Protein AF-A0A3Q0JL14-F1 (afdb_monomer_lite)

pLDDT: mean 82.89, std 11.31, range [50.0, 92.94]

Structure (mmCIF, N/CA/C/O backbone):
data_AF-A0A3Q0JL14-F1
#
_entry.id   AF-A0A3Q0JL14-F1
#
loop_
_atom_site.group_PDB
_atom_site.id
_atom_site.type_symbol
_atom_site.label_atom_id
_atom_site.label_alt_id
_atom_site.label_comp_id
_atom_site.label_asym_id
_atom_site.label_entity_id
_atom_site.label_seq_id
_atom_site.pdbx_PDB_ins_code
_atom_site.Cartn_x
_atom_site.Cartn_y
_atom_site.Cartn_z
_atom_site.occupancy
_atom_site.B_iso_or_equiv
_atom_site.auth_seq_id
_atom_site.auth_comp_id
_atom_site.auth_asym_id
_atom_site.auth_atom_id
_atom_site.pdbx_PDB_model_num
ATOM 1 N N . THR A 1 1 ? -0.059 9.700 -9.086 1.00 50.00 1 THR A N 1
ATOM 2 C CA . THR A 1 1 ? -1.499 9.661 -8.757 1.00 50.00 1 THR A CA 1
ATOM 3 C C . THR A 1 1 ? -1.690 8.921 -7.457 1.00 50.00 1 THR A C 1
ATOM 5 O O . THR A 1 1 ? -1.375 7.745 -7.414 1.00 50.00 1 THR A O 1
ATOM 8 N N . ARG A 1 2 ? -2.137 9.592 -6.392 1.00 57.75 2 ARG A N 1
ATOM 9 C CA . ARG A 1 2 ? -2.475 8.927 -5.124 1.00 57.75 2 ARG A CA 1
ATOM 10 C C . ARG A 1 2 ? -3.916 8.434 -5.230 1.00 57.75 2 ARG A C 1
ATOM 12 O O . ARG A 1 2 ? -4.812 9.262 -5.375 1.00 57.75 2 ARG A O 1
ATOM 19 N N . VAL A 1 3 ? -4.131 7.122 -5.241 1.00 58.97 3 VAL A N 1
ATOM 20 C CA . VAL A 1 3 ? -5.484 6.549 -5.210 1.00 58.97 3 VAL A CA 1
ATOM 21 C C . VAL A 1 3 ? -5.890 6.451 -3.751 1.00 58.97 3 VAL A C 1
ATOM 23 O O . VAL A 1 3 ? -5.186 5.814 -2.977 1.00 58.97 3 VAL A O 1
ATOM 26 N N . ASN A 1 4 ? -6.987 7.106 -3.373 1.00 61.47 4 ASN A N 1
ATOM 27 C CA . ASN A 1 4 ? -7.484 7.119 -2.000 1.00 61.47 4 ASN A CA 1
ATOM 28 C C . ASN A 1 4 ? -8.806 6.356 -1.945 1.00 61.47 4 ASN A C 1
ATOM 30 O O . ASN A 1 4 ? -9.731 6.695 -2.685 1.00 61.47 4 ASN A O 1
ATOM 34 N N . LEU A 1 5 ? -8.909 5.376 -1.049 1.00 67.06 5 LEU A N 1
ATOM 35 C CA . LEU A 1 5 ? -10.165 4.688 -0.765 1.00 67.06 5 LEU A CA 1
ATOM 36 C C . LEU A 1 5 ? -10.518 4.827 0.716 1.00 67.06 5 LEU A C 1
ATOM 38 O O . LEU A 1 5 ? -9.669 4.690 1.600 1.00 67.06 5 LEU A O 1
ATOM 42 N N . THR A 1 6 ? -11.787 5.123 0.980 1.00 63.75 6 THR A N 1
ATOM 43 C CA . THR A 1 6 ? -12.328 5.353 2.319 1.00 63.75 6 THR A CA 1
ATOM 44 C C . THR A 1 6 ? -13.407 4.325 2.634 1.00 63.75 6 THR A C 1
ATOM 46 O O . THR A 1 6 ? -14.242 4.003 1.791 1.00 63.75 6 THR A O 1
ATOM 49 N N . LEU A 1 7 ? -13.395 3.798 3.861 1.00 65.25 7 LEU A N 1
ATOM 50 C CA . LEU A 1 7 ? -14.427 2.872 4.330 1.00 65.25 7 LEU A CA 1
ATOM 51 C C . LEU A 1 7 ? -15.612 3.627 4.961 1.00 65.25 7 LEU A C 1
ATOM 53 O O . LEU A 1 7 ? -15.383 4.540 5.765 1.00 65.25 7 LEU A O 1
ATOM 57 N N . PRO A 1 8 ? -16.871 3.249 4.659 1.00 57.62 8 PRO A N 1
ATOM 58 C CA . PRO A 1 8 ? -18.036 3.778 5.353 1.00 57.62 8 PRO A CA 1
ATOM 59 C C . PRO A 1 8 ? -18.066 3.324 6.828 1.00 57.62 8 PRO A C 1
ATOM 61 O O . PRO A 1 8 ? -17.564 2.250 7.169 1.00 57.62 8 PRO A O 1
ATOM 64 N N . PRO A 1 9 ? -18.650 4.132 7.729 1.00 54.00 9 PRO A N 1
ATOM 65 C CA . PRO A 1 9 ? -18.663 3.861 9.160 1.00 54.00 9 PRO A CA 1
ATOM 66 C C . PRO A 1 9 ? -19.727 2.814 9.510 1.00 54.00 9 PRO A C 1
ATOM 68 O O . PRO A 1 9 ? -20.866 3.163 9.797 1.00 54.00 9 PRO A O 1
ATOM 71 N N . SER A 1 10 ? -19.373 1.531 9.534 1.00 61.09 10 SER A N 1
ATOM 72 C CA . SER A 1 10 ? -20.240 0.503 10.135 1.00 61.09 10 SER A CA 1
ATOM 73 C C . SER A 1 10 ? -19.945 0.266 11.623 1.00 61.09 10 SER A C 1
ATOM 75 O O . SER A 1 10 ? -20.773 -0.308 12.321 1.00 61.09 10 SER A O 1
ATOM 77 N N . SER A 1 11 ? -18.789 0.707 12.140 1.00 58.00 11 SER A N 1
ATOM 78 C CA . SER A 1 11 ? -18.347 0.370 13.508 1.00 58.00 11 SER A CA 1
ATOM 79 C C . SER A 1 11 ? -17.370 1.382 14.132 1.00 58.00 11 SER A C 1
ATOM 81 O O . SER A 1 11 ? -16.382 1.001 14.754 1.00 58.00 11 SER A O 1
ATOM 83 N N . GLY A 1 12 ? -17.615 2.684 13.951 1.00 59.72 12 GLY A N 1
ATOM 84 C CA . GLY A 1 12 ? -16.929 3.770 14.678 1.00 59.72 12 GLY A CA 1
ATOM 85 C C . GLY A 1 12 ? -15.506 4.119 14.215 1.00 59.72 12 GLY A C 1
ATOM 86 O O . GLY A 1 12 ? -15.140 5.291 14.224 1.00 59.72 12 GLY A O 1
ATOM 87 N N . THR A 1 13 ? -14.721 3.155 13.735 1.00 61.91 13 THR A N 1
ATOM 88 C CA . THR A 1 13 ? -13.369 3.409 13.212 1.00 61.91 13 THR A CA 1
ATOM 89 C C . THR A 1 13 ? -13.393 3.517 11.693 1.00 61.91 13 THR A C 1
ATOM 91 O O . THR A 1 13 ? -13.733 2.562 10.996 1.00 61.91 13 THR A O 1
ATOM 94 N N . ARG A 1 14 ? -13.018 4.686 11.169 1.00 78.94 14 ARG A N 1
ATOM 95 C CA . ARG A 1 14 ? -12.873 4.916 9.730 1.00 78.94 14 ARG A CA 1
ATOM 96 C C . ARG A 1 14 ? -11.392 4.889 9.372 1.00 78.94 14 ARG A C 1
ATOM 98 O O . ARG A 1 14 ? -10.606 5.597 9.996 1.00 78.94 14 ARG A O 1
ATOM 105 N N . TRP A 1 15 ? -11.036 4.101 8.368 1.00 84.38 15 TRP A N 1
ATOM 106 C CA . TRP A 1 15 ? -9.674 4.003 7.848 1.00 84.38 15 TRP A CA 1
ATOM 107 C C . TRP A 1 15 ? -9.620 4.585 6.439 1.00 84.38 15 TRP A C 1
ATOM 109 O O . TRP A 1 15 ? -10.556 4.424 5.650 1.00 84.38 15 TRP A O 1
ATOM 119 N N . LEU A 1 16 ? -8.518 5.258 6.139 1.00 87.44 16 LEU A N 1
ATOM 120 C CA . LEU A 1 16 ? -8.175 5.744 4.815 1.00 87.44 16 LEU A CA 1
ATOM 121 C C . LEU A 1 16 ? -6.978 4.942 4.324 1.00 87.44 16 LEU A C 1
ATOM 123 O O . LEU A 1 16 ? -5.983 4.826 5.038 1.00 87.44 16 LEU A O 1
ATOM 127 N N . PHE A 1 17 ? -7.099 4.383 3.125 1.00 89.06 17 PHE A N 1
ATOM 128 C CA . PHE A 1 17 ? -6.054 3.602 2.476 1.00 89.06 17 PHE A CA 1
ATOM 129 C C . PHE A 1 17 ? -5.610 4.313 1.207 1.00 89.06 17 PHE A C 1
ATOM 131 O O . PHE A 1 17 ? -6.442 4.884 0.495 1.00 89.06 17 PHE A O 1
ATOM 138 N N . TRP A 1 18 ? -4.311 4.274 0.922 1.00 89.38 18 TRP A N 1
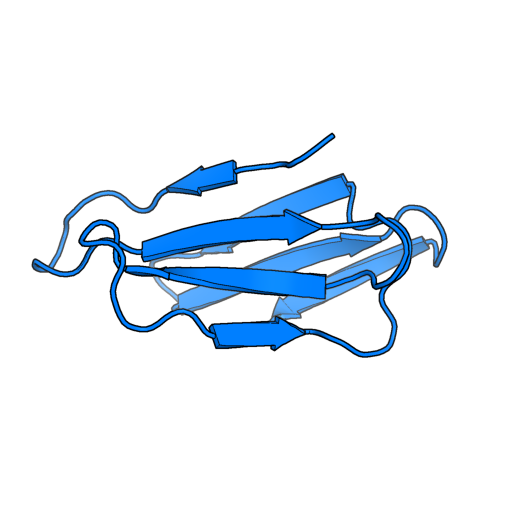ATOM 139 C CA . TRP A 1 18 ? -3.780 4.850 -0.305 1.00 89.38 18 TRP A CA 1
ATOM 140 C C . TRP A 1 18 ? -2.577 4.099 -0.847 1.00 89.38 18 TRP A C 1
ATOM 142 O O . TRP A 1 18 ? -1.859 3.409 -0.119 1.00 89.38 18 TRP A O 1
ATOM 152 N N . THR A 1 19 ? -2.357 4.288 -2.145 1.00 89.31 19 THR A N 1
ATOM 153 C CA . THR A 1 19 ? -1.149 3.864 -2.843 1.00 89.31 19 THR A CA 1
ATOM 154 C C . THR A 1 19 ? -0.205 5.055 -3.018 1.00 89.31 19 THR A C 1
ATOM 156 O O . THR A 1 19 ? -0.605 6.150 -3.429 1.00 89.31 19 THR A O 1
ATOM 159 N N . ASP A 1 20 ? 1.065 4.853 -2.685 1.00 88.25 20 ASP A N 1
ATOM 160 C CA . ASP A 1 20 ? 2.167 5.761 -2.987 1.00 88.25 20 ASP A CA 1
ATOM 161 C C . ASP A 1 20 ? 3.122 5.016 -3.918 1.00 88.25 20 ASP A C 1
ATOM 163 O O . ASP A 1 20 ? 3.506 3.887 -3.635 1.00 88.25 20 ASP A O 1
ATOM 167 N N . TRP A 1 21 ? 3.461 5.619 -5.050 1.00 82.00 21 TRP A N 1
ATOM 168 C CA . TRP A 1 21 ? 4.367 5.051 -6.051 1.00 82.00 21 TRP A CA 1
ATOM 169 C C . TRP A 1 21 ? 5.482 6.030 -6.427 1.00 82.00 21 TRP A C 1
ATOM 171 O O . TRP A 1 21 ? 6.031 5.961 -7.522 1.00 82.00 21 TRP A O 1
ATOM 181 N N . GLY A 1 22 ? 5.794 6.973 -5.528 1.00 83.25 22 GLY A N 1
ATOM 182 C CA . GLY A 1 22 ? 6.979 7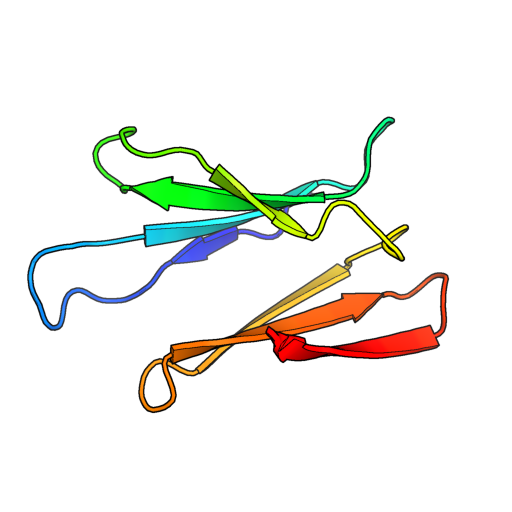.827 -5.636 1.00 83.25 22 GLY A CA 1
ATOM 183 C C . GLY A 1 22 ? 8.286 7.045 -5.437 1.00 83.25 22 GLY A C 1
ATOM 184 O O . GLY A 1 22 ? 8.376 5.867 -5.762 1.00 83.25 22 GLY A O 1
ATOM 185 N N . GLU A 1 23 ? 9.309 7.682 -4.860 1.00 82.38 23 GLU A N 1
ATOM 186 C CA . GLU A 1 23 ? 10.625 7.047 -4.643 1.00 82.38 23 GLU A CA 1
ATOM 187 C C . GLU A 1 23 ? 10.565 5.739 -3.842 1.00 82.38 23 GLU A C 1
ATOM 189 O O . GLU A 1 23 ? 11.387 4.851 -4.051 1.00 82.38 23 GLU A O 1
ATOM 194 N N . ASN A 1 24 ? 9.590 5.606 -2.938 1.00 87.31 24 ASN A N 1
ATOM 195 C CA . ASN A 1 24 ? 9.434 4.426 -2.100 1.00 87.31 24 ASN A CA 1
ATOM 196 C C . ASN A 1 24 ? 8.002 3.876 -2.201 1.00 87.31 24 ASN A C 1
ATOM 198 O O . ASN A 1 24 ? 7.165 4.237 -1.362 1.00 87.31 24 ASN A O 1
ATOM 202 N N . PRO A 1 25 ? 7.708 3.022 -3.198 1.00 89.81 25 PRO A N 1
ATOM 203 C CA . PRO A 1 25 ? 6.362 2.527 -3.440 1.00 89.81 25 PRO A CA 1
ATOM 204 C C . PRO A 1 25 ? 5.831 1.731 -2.244 1.00 89.81 25 PRO A C 1
ATOM 206 O O . PRO A 1 25 ? 6.539 0.913 -1.653 1.00 89.81 25 PRO A O 1
ATOM 209 N N . ARG A 1 26 ? 4.589 2.007 -1.844 1.00 91.56 26 ARG A N 1
ATOM 210 C CA . ARG A 1 26 ? 3.943 1.407 -0.672 1.00 91.56 26 ARG A CA 1
ATOM 211 C C . ARG A 1 26 ? 2.429 1.570 -0.698 1.00 91.56 26 ARG A C 1
ATOM 213 O O . ARG A 1 26 ? 1.895 2.509 -1.285 1.00 91.56 26 ARG A O 1
ATOM 220 N N . ILE A 1 27 ? 1.749 0.679 0.013 1.00 91.25 27 ILE A N 1
ATOM 221 C CA . ILE A 1 27 ? 0.347 0.843 0.405 1.00 91.25 27 ILE A CA 1
ATOM 222 C C . ILE A 1 27 ? 0.314 1.143 1.892 1.00 91.25 27 ILE A C 1
ATOM 224 O O . ILE A 1 27 ? 0.920 0.436 2.701 1.00 91.25 27 ILE A O 1
ATOM 228 N N . GLU A 1 28 ? -0.403 2.194 2.258 1.00 91.81 28 GLU A N 1
ATOM 229 C CA . GLU A 1 28 ? -0.508 2.659 3.633 1.00 91.81 28 GLU A CA 1
ATOM 230 C C . GLU A 1 28 ? -1.969 2.791 4.052 1.00 91.81 28 GLU A C 1
ATOM 232 O O . GLU A 1 28 ? -2.871 2.937 3.222 1.00 91.81 28 GLU A O 1
ATOM 237 N N . ARG A 1 29 ? -2.186 2.762 5.369 1.00 90.69 29 ARG A N 1
ATOM 238 C CA . ARG A 1 29 ? -3.450 3.147 5.991 1.00 90.69 29 ARG A CA 1
ATOM 239 C C . ARG A 1 29 ? -3.229 4.179 7.082 1.00 90.69 29 ARG A C 1
ATOM 241 O O . ARG A 1 29 ? -2.156 4.236 7.681 1.00 90.69 29 ARG A O 1
ATOM 248 N N . ILE A 1 30 ? -4.275 4.928 7.388 1.00 90.62 30 ILE A N 1
ATOM 249 C CA . ILE A 1 30 ? -4.351 5.827 8.538 1.00 90.62 30 ILE A CA 1
ATOM 250 C C . ILE A 1 30 ? -5.787 5.859 9.051 1.00 90.62 30 ILE A C 1
ATOM 252 O O . ILE A 1 30 ? -6.730 5.671 8.276 1.00 90.62 30 ILE A O 1
ATOM 256 N N . GLY A 1 31 ? -5.973 6.069 10.349 1.00 88.56 31 GLY A N 1
ATOM 257 C CA . GLY A 1 31 ? -7.281 6.419 10.881 1.00 88.56 31 GLY A CA 1
ATOM 258 C C . GLY A 1 31 ? -7.734 7.760 10.300 1.00 88.56 31 GLY A C 1
ATOM 259 O O . GLY A 1 31 ? -6.923 8.650 10.049 1.00 88.56 31 GLY A O 1
ATOM 260 N N . MET A 1 32 ? -9.031 7.936 10.053 1.00 84.12 32 MET A N 1
ATOM 261 C CA . MET A 1 32 ? -9.566 9.229 9.593 1.00 84.12 32 MET A CA 1
ATOM 262 C C . MET A 1 32 ? -9.428 10.352 10.631 1.00 84.12 32 MET A C 1
ATOM 264 O O . MET A 1 32 ? -9.613 11.517 10.298 1.00 84.12 32 MET A O 1
ATOM 268 N N . ASP A 1 33 ? -9.123 10.009 11.877 1.00 84.81 33 ASP A N 1
ATOM 269 C CA . ASP A 1 33 ? -8.700 10.927 12.937 1.00 84.81 33 ASP A CA 1
ATOM 270 C C . ASP A 1 33 ? -7.225 11.364 12.795 1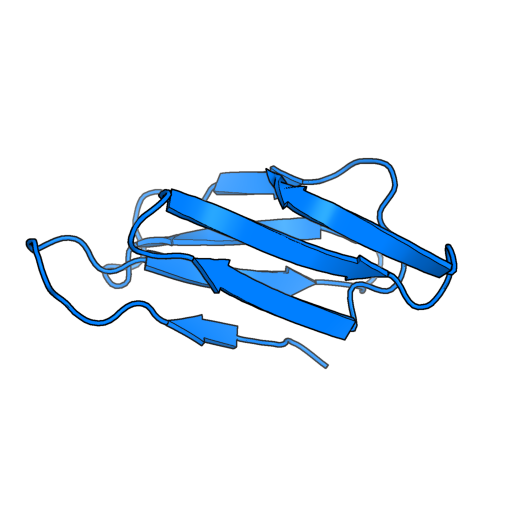.00 84.81 33 ASP A C 1
ATOM 272 O O . ASP A 1 33 ? -6.736 12.155 13.596 1.00 84.81 33 ASP A O 1
ATOM 276 N N . GLY A 1 34 ? -6.509 10.851 11.789 1.00 86.19 34 GLY A N 1
ATOM 277 C CA . GLY A 1 34 ? -5.084 11.08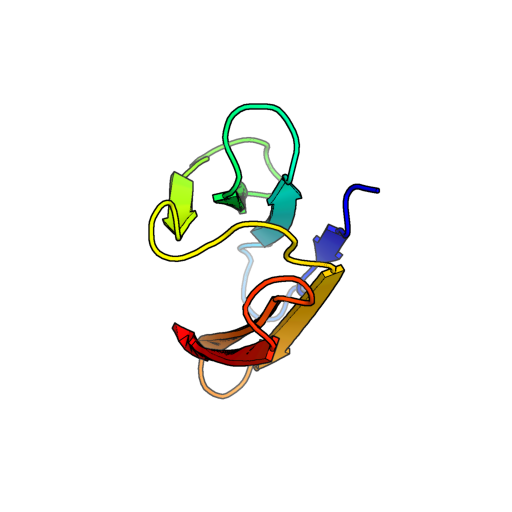3 11.567 1.00 86.19 34 GLY A CA 1
ATOM 278 C C . GLY A 1 34 ? -4.171 10.211 12.433 1.00 86.19 34 GLY A C 1
ATOM 279 O O . GLY A 1 34 ? -2.950 10.356 12.359 1.00 86.19 34 GLY A O 1
ATOM 280 N N . SER A 1 35 ? -4.723 9.306 13.246 1.00 87.69 35 SER A N 1
ATOM 281 C CA . SER A 1 35 ? -3.945 8.423 14.115 1.00 87.69 35 SER A CA 1
ATOM 282 C C . SER A 1 35 ? -3.604 7.097 13.424 1.00 87.69 35 SER A C 1
ATOM 284 O O . SER A 1 35 ? -4.112 6.777 12.349 1.00 87.69 35 SER A O 1
ATOM 286 N N . ASN A 1 36 ? -2.727 6.296 14.040 1.00 89.31 36 ASN A N 1
ATOM 287 C CA . ASN A 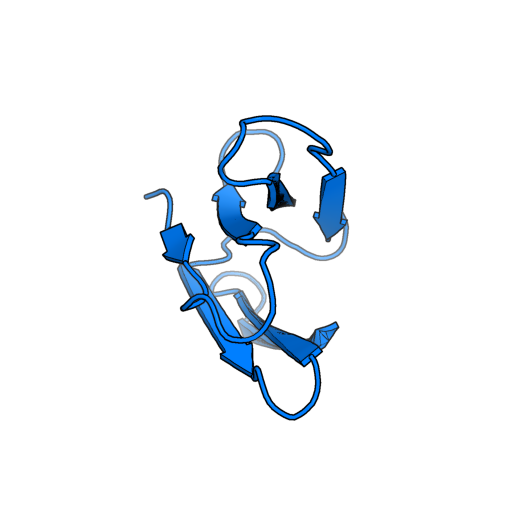1 36 ? -2.451 4.914 13.622 1.00 89.31 36 ASN A CA 1
ATOM 288 C C . ASN A 1 36 ? -2.043 4.752 12.144 1.00 89.31 36 ASN A C 1
ATOM 290 O O . ASN A 1 36 ? -2.454 3.799 11.476 1.00 89.31 36 ASN A O 1
ATOM 294 N N . ARG A 1 37 ? -1.222 5.674 11.620 1.00 91.94 37 ARG A N 1
ATOM 295 C CA . ARG A 1 37 ? -0.616 5.500 10.295 1.00 91.94 37 ARG A CA 1
ATOM 296 C C . ARG A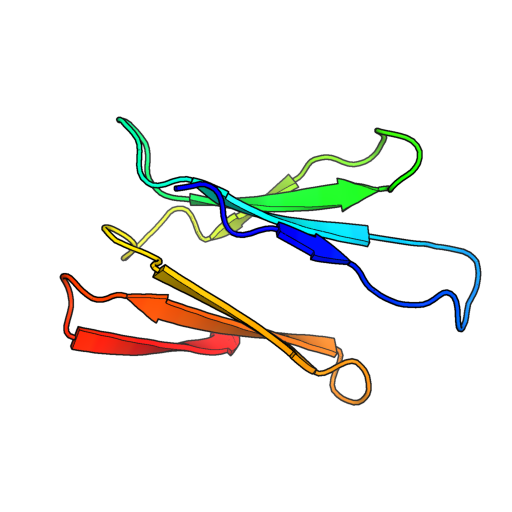 1 37 ? 0.272 4.258 10.298 1.00 91.94 37 ARG A C 1
ATOM 298 O O . ARG A 1 37 ? 1.163 4.139 11.134 1.00 91.94 37 ARG A O 1
ATOM 305 N N . SER A 1 38 ? 0.062 3.362 9.343 1.00 92.69 38 SER A N 1
ATOM 306 C CA . SER A 1 38 ? 0.872 2.153 9.202 1.00 92.69 38 SER A CA 1
ATOM 307 C C . SER A 1 38 ? 1.037 1.752 7.743 1.00 92.69 38 SER A C 1
ATOM 309 O O . SER A 1 38 ? 0.089 1.828 6.958 1.00 92.69 38 SER A O 1
ATOM 311 N N . THR A 1 39 ? 2.221 1.254 7.398 1.00 92.94 39 THR A N 1
ATOM 312 C CA . THR A 1 39 ? 2.483 0.631 6.099 1.00 92.94 39 THR A CA 1
ATOM 313 C C . THR A 1 39 ? 1.927 -0.789 6.085 1.00 92.94 39 THR A C 1
ATOM 315 O O . THR A 1 39 ? 2.203 -1.569 6.991 1.00 92.94 39 THR A O 1
ATOM 318 N N . ILE A 1 40 ? 1.126 -1.101 5.069 1.00 91.81 40 ILE A N 1
ATOM 319 C CA . ILE A 1 40 ? 0.521 -2.422 4.866 1.00 91.81 40 ILE A CA 1
ATOM 320 C C . ILE A 1 40 ? 1.418 -3.258 3.953 1.00 91.81 40 ILE A C 1
ATOM 322 O O . ILE A 1 40 ? 1.729 -4.401 4.267 1.00 91.81 40 ILE A O 1
ATOM 326 N N . ILE A 1 41 ? 1.875 -2.659 2.848 1.00 91.19 41 ILE A N 1
ATOM 327 C CA . ILE A 1 41 ? 2.745 -3.307 1.862 1.00 91.19 41 ILE A CA 1
ATOM 328 C C . ILE A 1 41 ? 3.883 -2.356 1.514 1.00 91.19 41 ILE A C 1
ATOM 330 O O . ILE A 1 41 ? 3.649 -1.203 1.157 1.00 91.19 41 ILE A O 1
ATOM 334 N N . SER A 1 42 ? 5.111 -2.855 1.607 1.00 90.81 42 SER A N 1
ATOM 335 C CA . SER A 1 42 ? 6.343 -2.157 1.213 1.00 90.81 42 SER A CA 1
ATOM 336 C C . SER A 1 42 ? 7.268 -3.020 0.351 1.00 90.81 42 SER A C 1
ATOM 338 O O . SER A 1 42 ? 8.370 -2.598 0.013 1.00 90.81 42 SER A O 1
ATOM 340 N N . THR A 1 43 ? 6.848 -4.241 0.012 1.00 89.19 43 THR A N 1
ATOM 341 C CA . THR A 1 43 ? 7.640 -5.191 -0.776 1.00 89.19 43 THR A CA 1
ATOM 342 C C . THR A 1 43 ? 6.847 -5.639 -1.993 1.00 89.19 43 THR A C 1
ATOM 344 O O . THR A 1 43 ? 5.619 -5.638 -1.956 1.00 89.19 43 THR A O 1
ATOM 347 N N . LYS A 1 44 ? 7.552 -6.006 -3.072 1.00 87.88 44 LYS A N 1
ATOM 348 C CA . LYS A 1 44 ? 6.950 -6.442 -4.348 1.00 87.88 44 LYS A CA 1
ATOM 349 C C . LYS A 1 44 ? 5.900 -5.463 -4.895 1.00 87.88 44 LYS A C 1
ATOM 351 O O . LYS A 1 44 ? 4.878 -5.874 -5.425 1.00 87.88 44 LYS A O 1
ATOM 356 N N . ILE A 1 45 ? 6.166 -4.168 -4.763 1.00 89.31 45 ILE A N 1
ATOM 357 C CA . ILE A 1 45 ? 5.271 -3.097 -5.194 1.00 89.31 45 ILE A CA 1
ATOM 358 C C . ILE A 1 45 ? 6.080 -2.042 -5.946 1.00 89.31 45 ILE A C 1
ATOM 360 O O . ILE A 1 45 ? 7.168 -1.669 -5.514 1.00 89.31 45 ILE A O 1
ATOM 364 N N . TYR A 1 46 ? 5.568 -1.600 -7.088 1.00 89.31 46 TYR A N 1
ATOM 365 C CA . TYR A 1 46 ? 6.191 -0.627 -7.980 1.00 89.31 46 TYR A CA 1
ATOM 366 C C . TYR A 1 46 ? 5.174 0.415 -8.428 1.00 89.31 46 TYR A C 1
ATOM 368 O O . TYR A 1 46 ? 5.301 1.575 -8.042 1.00 89.31 46 TYR A O 1
ATOM 376 N N . TRP A 1 47 ? 4.159 0.015 -9.202 1.00 89.12 47 TRP A N 1
ATOM 377 C CA . TRP A 1 47 ? 3.121 0.911 -9.732 1.00 89.12 47 TRP A CA 1
ATOM 378 C C . TRP A 1 47 ? 1.715 0.455 -9.318 1.00 89.12 47 TRP A C 1
ATOM 380 O O . TRP A 1 47 ? 0.927 0.019 -10.165 1.00 89.12 47 TRP A O 1
ATOM 390 N N . PRO A 1 48 ? 1.380 0.560 -8.020 1.00 83.12 48 PRO A N 1
ATOM 391 C CA . PRO A 1 48 ? 0.054 0.266 -7.493 1.00 83.12 48 PRO A CA 1
ATOM 392 C C . PRO A 1 48 ? -0.975 1.309 -7.955 1.00 83.12 48 PRO A C 1
ATOM 394 O O . PRO A 1 48 ? -1.223 2.326 -7.297 1.00 83.12 48 PRO A O 1
ATOM 397 N N . ASN A 1 49 ? -1.577 1.052 -9.113 1.00 85.62 49 ASN A N 1
ATOM 398 C CA . ASN A 1 49 ? -2.559 1.936 -9.742 1.00 85.62 49 ASN A CA 1
ATOM 399 C C . ASN A 1 49 ? -4.002 1.579 -9.368 1.00 85.62 49 ASN A C 1
ATOM 401 O O . ASN A 1 49 ? -4.878 2.438 -9.442 1.00 85.62 49 ASN A O 1
ATOM 405 N N . GLY A 1 50 ? -4.257 0.330 -8.972 1.00 86.25 50 GLY A N 1
ATOM 406 C CA . GLY A 1 50 ? -5.565 -0.129 -8.509 1.00 86.25 50 GLY A CA 1
ATOM 407 C C . GLY A 1 50 ? -5.546 -0.432 -7.016 1.00 86.25 50 GLY A C 1
ATOM 408 O O . GLY A 1 50 ? -4.633 -1.105 -6.544 1.00 86.25 50 GLY A O 1
ATOM 409 N N . LEU A 1 51 ? -6.561 0.038 -6.289 1.00 88.81 51 LEU A N 1
ATOM 410 C CA . LEU A 1 51 ? -6.783 -0.271 -4.877 1.00 88.81 51 LEU A CA 1
ATOM 411 C C . LEU A 1 51 ? -8.287 -0.417 -4.624 1.00 88.81 51 LEU A C 1
ATOM 413 O O . LEU A 1 51 ? -9.054 0.496 -4.930 1.00 88.81 51 LEU A O 1
ATOM 417 N N . THR A 1 52 ? -8.706 -1.542 -4.052 1.00 87.44 52 THR A N 1
ATOM 418 C CA . THR A 1 52 ? -10.081 -1.751 -3.587 1.00 87.44 52 THR A CA 1
ATOM 419 C C . THR A 1 52 ? -10.101 -2.498 -2.256 1.00 87.44 52 THR A C 1
ATOM 421 O O . THR A 1 52 ? -9.133 -3.162 -1.885 1.00 87.44 52 THR A O 1
ATOM 424 N N . LEU A 1 53 ? -11.188 -2.354 -1.504 1.00 86.25 53 LEU A N 1
ATOM 425 C CA . LEU A 1 53 ? -11.344 -2.923 -0.168 1.00 86.25 53 LEU A CA 1
ATOM 426 C C . LEU A 1 53 ? -12.577 -3.819 -0.140 1.00 86.25 53 LEU A C 1
ATOM 428 O O . LEU A 1 53 ? -13.665 -3.392 -0.522 1.00 86.25 53 LEU A O 1
ATOM 432 N N . ASP A 1 54 ? -12.413 -5.031 0.380 1.00 86.00 54 ASP A N 1
ATOM 433 C CA . ASP A 1 54 ? -13.526 -5.890 0.763 1.00 86.00 54 ASP A CA 1
ATOM 434 C C . ASP A 1 54 ? -13.782 -5.735 2.264 1.00 86.00 54 ASP A C 1
ATOM 436 O O . ASP A 1 54 ? -13.001 -6.167 3.114 1.00 86.00 54 ASP A O 1
ATOM 440 N N . ILE A 1 55 ? -14.902 -5.093 2.590 1.00 79.69 55 ILE A N 1
ATOM 441 C CA . ILE A 1 55 ? -15.302 -4.784 3.966 1.00 79.69 55 ILE A CA 1
ATOM 442 C C . ILE A 1 55 ? -15.757 -6.044 4.703 1.00 79.69 55 ILE A C 1
ATOM 444 O O . ILE A 1 55 ? -15.508 -6.178 5.902 1.00 79.69 55 ILE A O 1
ATOM 448 N N . ALA A 1 56 ? -16.413 -6.968 3.998 1.00 82.69 56 ALA A N 1
ATOM 449 C CA . ALA A 1 56 ? -16.969 -8.174 4.595 1.00 82.69 56 ALA A CA 1
ATOM 450 C C . ALA A 1 56 ? -15.852 -9.126 5.029 1.00 82.69 56 ALA A C 1
ATOM 452 O O . ALA A 1 56 ? -15.893 -9.664 6.136 1.00 82.69 56 ALA A O 1
ATOM 453 N N . THR A 1 57 ? -14.827 -9.284 4.189 1.00 84.06 57 THR A N 1
ATOM 454 C CA . THR A 1 57 ? -13.682 -10.159 4.484 1.00 84.06 57 THR A CA 1
ATOM 455 C C . THR A 1 57 ? -12.481 -9.425 5.080 1.00 84.06 57 THR A C 1
ATOM 457 O O . THR A 1 57 ? -11.515 -10.073 5.480 1.00 84.06 57 THR A O 1
ATOM 460 N N . ARG A 1 58 ? -12.556 -8.090 5.209 1.00 84.12 58 ARG A N 1
ATOM 461 C CA . ARG A 1 58 ? -11.489 -7.205 5.714 1.00 84.12 58 ARG A CA 1
ATOM 462 C C . ARG A 1 58 ? -10.182 -7.337 4.927 1.00 84.12 58 ARG A C 1
ATOM 464 O O . ARG A 1 58 ? -9.108 -7.335 5.525 1.00 84.12 58 ARG A O 1
ATOM 471 N N . ARG A 1 59 ? -10.286 -7.441 3.602 1.00 86.81 59 ARG A N 1
ATOM 472 C CA . ARG A 1 59 ? -9.141 -7.599 2.695 1.00 86.81 59 ARG A CA 1
ATOM 473 C C . ARG A 1 59 ? -8.892 -6.350 1.873 1.00 86.81 59 ARG A C 1
ATOM 475 O O . ARG A 1 59 ? -9.831 -5.676 1.443 1.00 86.81 59 ARG A O 1
ATOM 482 N N . VAL A 1 60 ? -7.621 -6.074 1.621 1.00 88.56 60 VAL A N 1
ATOM 483 C CA . VAL A 1 60 ? -7.181 -5.039 0.686 1.00 88.56 60 VAL A CA 1
ATOM 484 C C . VAL A 1 60 ? -6.720 -5.721 -0.589 1.00 88.56 60 VAL A C 1
ATOM 486 O O . VAL A 1 60 ? -5.840 -6.571 -0.538 1.00 88.56 60 VAL A O 1
ATOM 489 N N . TYR A 1 61 ? -7.291 -5.336 -1.723 1.00 90.44 61 TYR A N 1
ATOM 490 C CA . TYR A 1 61 ? -6.882 -5.802 -3.044 1.00 90.44 61 TYR A CA 1
ATOM 491 C C . TYR A 1 61 ? -6.168 -4.675 -3.776 1.00 90.44 61 TYR A C 1
ATOM 493 O O . TYR A 1 61 ? -6.632 -3.530 -3.771 1.00 90.44 61 TYR A O 1
ATOM 501 N N . PHE A 1 62 ? -5.066 -4.997 -4.441 1.00 90.44 62 PHE A N 1
ATOM 502 C CA . PHE A 1 62 ? -4.310 -4.024 -5.215 1.00 90.44 62 PHE A CA 1
ATOM 503 C C . PHE A 1 62 ? -3.807 -4.624 -6.523 1.00 90.44 62 PHE A C 1
ATOM 505 O O . PHE A 1 62 ? -3.602 -5.831 -6.636 1.00 90.44 62 PHE A O 1
ATOM 512 N N . ALA A 1 63 ? -3.629 -3.757 -7.515 1.00 90.62 63 ALA A N 1
ATOM 513 C CA . ALA A 1 63 ? -3.117 -4.119 -8.829 1.00 90.62 63 ALA A CA 1
ATOM 514 C C . ALA A 1 63 ? -1.851 -3.317 -9.127 1.00 90.62 63 ALA A C 1
ATOM 516 O O . ALA A 1 63 ? -1.872 -2.080 -9.066 1.00 90.62 63 ALA A O 1
ATOM 517 N N . ASP A 1 64 ? -0.772 -4.021 -9.466 1.00 89.94 64 ASP A N 1
ATOM 518 C CA . ASP A 1 64 ? 0.501 -3.422 -9.852 1.00 89.94 64 ASP A CA 1
ATOM 519 C C . ASP A 1 64 ? 0.674 -3.476 -11.373 1.00 89.94 64 ASP A C 1
ATOM 521 O O . ASP A 1 64 ? 0.822 -4.545 -11.963 1.00 89.94 64 ASP A O 1
ATOM 525 N N . SER A 1 65 ? 0.669 -2.312 -12.024 1.00 86.81 65 SER A N 1
ATOM 526 C CA . SER A 1 65 ? 0.777 -2.241 -13.488 1.00 86.81 65 SER A CA 1
ATOM 527 C C . SER A 1 65 ? 2.193 -2.479 -14.013 1.00 86.81 65 SER A C 1
ATOM 529 O O . SER A 1 65 ? 2.365 -2.645 -15.217 1.00 86.81 65 SER A O 1
ATOM 531 N N . LYS A 1 66 ? 3.223 -2.444 -13.156 1.00 86.56 66 LYS A N 1
ATOM 532 C CA . LYS A 1 66 ? 4.610 -2.697 -13.569 1.00 86.56 66 LYS A CA 1
ATOM 533 C C . LYS A 1 66 ? 4.941 -4.180 -13.524 1.00 86.56 66 LYS A C 1
ATOM 535 O O . LYS A 1 66 ? 5.672 -4.666 -14.385 1.00 86.56 66 LYS A O 1
ATOM 540 N N . LEU A 1 67 ? 4.459 -4.853 -12.489 1.00 89.12 67 LEU A N 1
ATOM 541 C CA . LEU A 1 67 ? 4.697 -6.270 -12.245 1.00 89.12 67 LEU A CA 1
ATOM 542 C C . LEU A 1 67 ? 3.593 -7.169 -12.823 1.00 89.12 67 LEU A C 1
ATOM 544 O O . LEU A 1 67 ? 3.745 -8.385 -12.784 1.00 89.12 67 LEU A O 1
ATOM 548 N N . ASP A 1 68 ? 2.532 -6.570 -13.372 1.00 90.00 68 ASP A N 1
ATOM 549 C CA . ASP A 1 68 ? 1.435 -7.236 -14.083 1.00 90.00 68 ASP A CA 1
ATOM 550 C C . ASP A 1 68 ? 0.748 -8.328 -13.246 1.00 90.00 68 ASP A C 1
ATOM 552 O O . ASP A 1 68 ? 0.587 -9.475 -13.660 1.00 90.00 68 ASP A O 1
ATOM 556 N N . PHE A 1 69 ? 0.370 -7.972 -12.014 1.00 90.19 69 PHE A N 1
ATOM 557 C CA . PHE A 1 69 ? -0.360 -8.870 -11.123 1.00 90.19 69 PHE A CA 1
ATOM 558 C C . PHE A 1 69 ? -1.378 -8.135 -10.245 1.00 90.19 69 PHE A C 1
ATOM 560 O O . PHE A 1 69 ? -1.341 -6.913 -10.068 1.00 90.19 69 PHE A O 1
ATOM 567 N N . ILE A 1 70 ? -2.280 -8.929 -9.670 1.00 90.19 70 ILE A N 1
ATOM 568 C CA . ILE A 1 70 ? -3.228 -8.531 -8.630 1.00 90.19 70 ILE A CA 1
ATOM 569 C C . ILE A 1 70 ? -2.961 -9.413 -7.414 1.00 90.19 70 ILE A C 1
ATOM 571 O O . ILE A 1 70 ? -2.810 -10.626 -7.561 1.00 90.19 70 ILE A O 1
ATOM 575 N N . ASP A 1 71 ? -2.915 -8.818 -6.229 1.00 91.50 71 ASP A N 1
ATOM 576 C CA . ASP A 1 71 ? -2.720 -9.541 -4.970 1.00 91.50 71 ASP A CA 1
ATOM 577 C C . ASP A 1 71 ? -3.568 -8.915 -3.856 1.00 91.50 71 ASP A C 1
ATOM 579 O O . ASP A 1 71 ? -4.211 -7.872 -4.043 1.00 91.50 71 ASP A O 1
ATOM 583 N N . PHE A 1 72 ? -3.618 -9.588 -2.710 1.00 89.94 72 PHE A N 1
ATOM 584 C CA . PHE A 1 72 ? -4.406 -9.168 -1.563 1.00 89.94 72 PHE A CA 1
ATOM 585 C C . PHE A 1 72 ? -3.691 -9.404 -0.232 1.00 89.94 72 PHE A C 1
ATOM 587 O O . PHE A 1 72 ? -2.864 -10.303 -0.099 1.00 89.94 72 PHE A O 1
ATOM 594 N N . CYS A 1 73 ? -4.059 -8.614 0.777 1.00 84.94 73 CYS A N 1
ATOM 595 C CA . CYS A 1 73 ? -3.619 -8.790 2.162 1.00 84.94 73 CYS A CA 1
ATOM 596 C C . CYS A 1 73 ? -4.761 -8.588 3.161 1.00 84.94 73 CYS A C 1
ATOM 598 O O . CYS A 1 73 ? -5.692 -7.800 2.856 1.00 84.94 73 CYS A O 1
#

Radius of gyration: 12.07 Å; chains: 1; bounding box: 31×21×29 Å

Sequence (73 aa):
TRVNLTLPPSSGTRWLFWTDWGENPRIERIGMDGSNRSTIISTKIYWPNGLTLDIATRRVYFADSKLDFIDFC

Secondary structure (DSSP, 8-state):
---EEE---SSS--EEEEEE-SSS-EEEEEETTS---EEEE-SS-S-EEEEEEETTTTEEEEEETTTTEEEE-

Foldseek 3Di:
DKDWDWDDDPDPWIKIWIFDQPPQTFIWIATPVRHDIDTPDRPPAHAFPDWDADPVVRKIWTAHPVNGDIDID

Organism: Diaphorina citri (NCBI:txid121845)

InterPro domains:
  IPR000033 LDLR class B repeat [PF00058] (16-55)
  IPR000033 LDLR class B repeat [PS51120] (14-57)
  IPR000033 LDLR class B repeat [SM00135] (2-37)
  IPR000033 LDLR class B repeat [SM00135] (38-73)
  IPR011042 Six-bladed beta-propeller, TolB-like [G3DSA:2.120.10.30] (4-73)